Protein AF-A0A7C3SZ25-F1 (afdb_monomer)

Foldseek 3Di:
DDDDDDDQQDQPHWFWKAFPPPRFTFIWGHPPPQWIKTKDTDLPDDDDFFTWMWGCCPPVPDDTDHTFFTFHDWADQDPVRMIITITHGPDDPVDDDDDDDDDDDDPPPDPDPDPDDDDD

Mean predicted aligned error: 8.45 Å

Radius of gyration: 18.3 Å; Cα contacts (8 Å, |Δi|>4): 239; chains: 1; bounding box: 40×52×53 Å

Nearest PDB structures (foldseek):
  6zm0-assembly1_AAA  TM=9.256E-01  e=1.545E-06  Pseudomonas aeruginosa PAO1
  7eft-assembly1_A  TM=8.838E-01  e=2.149E-06  Escherichia coli
  2j5u-assembly1_A  TM=8.904E-01  e=4.193E-05  Listeria monocytogenes
  5lp5-assembly1_C  TM=8.864E-01  e=5.833E-05  Helicobacter pylori 26695
  2qf4-assembly2_B  TM=7.932E-01  e=5.881E-04  Streptococcus pneumoniae R6

Sequence (120 aa):
RSSVVQLITDEKSAVGARLQRNAEMGILRGEGGGRVHLELLNLEADVRTGDVVITSGMGGTCPAGIPIGTVTEIGEKQADLSVGIVIQPRANMTRLD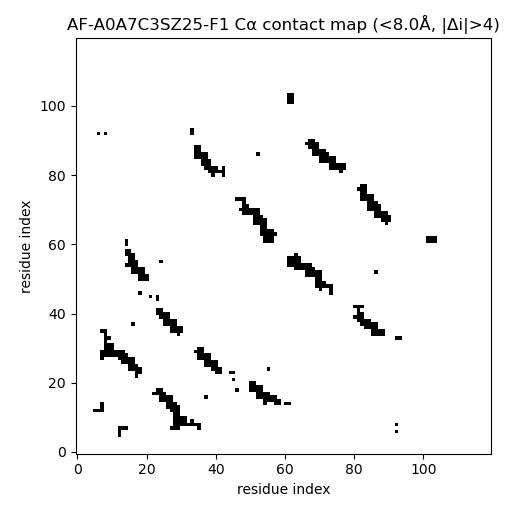KVMVVVSPRPTSAPGMAKGGSGI

pLDDT: mean 84.39, std 15.31, range [41.69, 98.06]

Secondary structure (DSSP, 8-state):
-------TTSTT-EEEEEETTT--EEEEEE-STT-EEEE---TT----TT-EEEE--TTSSS-TT-EEEEEEEEEEE-TTSPEEEEEEESS-TT--S----PPPPP--PPS---------

Structure (mmCIF, N/CA/C/O backbone):
data_AF-A0A7C3SZ25-F1
#
_entry.id   AF-A0A7C3SZ25-F1
#
loop_
_atom_site.group_PDB
_atom_site.id
_atom_site.type_symbol
_atom_site.label_atom_id
_atom_site.label_alt_id
_atom_site.label_comp_id
_atom_site.label_asym_id
_atom_site.label_entity_id
_atom_site.label_seq_id
_atom_site.pdbx_PDB_ins_code
_atom_site.Cartn_x
_atom_site.Cartn_y
_atom_site.Cartn_z
_atom_site.occupancy
_atom_site.B_iso_or_equiv
_atom_site.auth_seq_id
_atom_site.auth_comp_id
_atom_site.auth_asym_id
_atom_site.auth_atom_id
_atom_site.pdbx_PDB_model_num
ATOM 1 N N . ARG A 1 1 ? 21.743 -2.884 -20.135 1.00 83.12 1 ARG A N 1
ATOM 2 C CA . ARG A 1 1 ? 20.663 -1.921 -19.804 1.00 83.12 1 ARG A CA 1
ATOM 3 C C . ARG A 1 1 ? 20.045 -2.377 -18.494 1.00 83.12 1 ARG A C 1
ATOM 5 O O . ARG A 1 1 ? 19.772 -3.563 -18.382 1.00 83.12 1 ARG A O 1
ATOM 12 N N . SER A 1 2 ? 19.878 -1.479 -17.532 1.00 91.94 2 SER A N 1
ATOM 13 C CA . SER A 1 2 ? 19.267 -1.752 -16.228 1.00 91.94 2 SER A CA 1
ATOM 14 C C . SER A 1 2 ? 18.304 -0.620 -15.879 1.00 91.94 2 SER A C 1
ATOM 16 O O . SER A 1 2 ? 18.336 0.447 -16.496 1.00 91.94 2 SER A O 1
ATOM 18 N N . SER A 1 3 ? 17.434 -0.868 -14.910 1.00 92.75 3 SER A N 1
ATOM 19 C CA . SER A 1 3 ? 16.502 0.117 -14.370 1.00 92.75 3 SER A CA 1
ATOM 20 C C . SER A 1 3 ? 16.529 0.031 -12.851 1.00 92.75 3 SER A C 1
ATOM 22 O O . SER A 1 3 ? 16.817 -1.029 -12.298 1.00 92.75 3 SER A O 1
ATOM 24 N N . VAL A 1 4 ? 16.229 1.146 -12.195 1.00 93.44 4 VAL A N 1
ATOM 25 C CA . VAL A 1 4 ? 16.057 1.225 -10.743 1.00 93.44 4 VAL A CA 1
ATOM 26 C C . VAL A 1 4 ? 14.581 1.491 -10.482 1.00 93.44 4 VAL A C 1
ATOM 28 O O . VAL A 1 4 ? 13.982 2.332 -11.151 1.00 93.44 4 VAL A O 1
ATOM 31 N N . VAL A 1 5 ? 13.993 0.751 -9.546 1.00 92.75 5 VAL A N 1
ATOM 32 C CA . VAL A 1 5 ? 12.593 0.899 -9.136 1.00 92.75 5 VAL A CA 1
ATOM 33 C C . VAL A 1 5 ? 12.536 1.178 -7.642 1.00 92.75 5 VAL A C 1
ATOM 35 O O . VAL A 1 5 ? 13.351 0.659 -6.882 1.00 92.75 5 VAL A O 1
ATOM 38 N N . GLN A 1 6 ? 11.575 1.997 -7.230 1.00 93.56 6 GLN A N 1
ATOM 39 C CA . GLN A 1 6 ? 11.325 2.297 -5.827 1.00 93.56 6 GLN A CA 1
ATOM 40 C C . GLN A 1 6 ? 10.231 1.370 -5.295 1.00 93.56 6 GLN A C 1
ATOM 42 O O . GLN A 1 6 ? 9.206 1.171 -5.948 1.00 93.56 6 GLN A O 1
ATOM 47 N N . LEU A 1 7 ? 10.453 0.787 -4.118 1.00 94.19 7 LEU A N 1
ATOM 48 C CA . LEU A 1 7 ? 9.476 -0.094 -3.482 1.00 94.19 7 LEU A CA 1
ATOM 49 C C . LEU A 1 7 ? 8.333 0.717 -2.864 1.00 94.19 7 LEU A C 1
ATOM 51 O O . LEU A 1 7 ? 8.512 1.863 -2.459 1.00 94.19 7 LEU A O 1
ATOM 55 N N . ILE A 1 8 ? 7.156 0.106 -2.731 1.00 93.88 8 ILE A N 1
ATOM 56 C CA . ILE A 1 8 ? 6.019 0.727 -2.027 1.00 93.88 8 ILE A CA 1
ATOM 57 C C . ILE A 1 8 ? 6.267 0.879 -0.520 1.00 93.88 8 ILE A C 1
ATOM 59 O O . ILE A 1 8 ? 5.641 1.712 0.114 1.00 93.88 8 ILE A O 1
ATOM 63 N N . THR A 1 9 ? 7.184 0.088 0.041 1.00 94.56 9 THR A N 1
ATOM 64 C CA . THR A 1 9 ? 7.570 0.109 1.460 1.00 94.56 9 THR A CA 1
ATOM 65 C C . THR A 1 9 ? 8.663 1.134 1.766 1.00 94.56 9 THR A C 1
ATOM 67 O O . THR A 1 9 ? 9.051 1.270 2.920 1.00 94.56 9 THR A O 1
ATOM 70 N N . ASP A 1 10 ? 9.225 1.793 0.749 1.00 94.50 10 ASP A N 1
ATOM 71 C CA . ASP A 1 10 ? 10.228 2.847 0.930 1.00 94.50 10 ASP A CA 1
ATOM 72 C C . ASP A 1 10 ? 9.564 4.111 1.501 1.00 94.50 10 ASP A C 1
ATOM 74 O O . ASP A 1 10 ? 8.488 4.491 1.044 1.00 94.50 10 ASP A O 1
ATOM 78 N N . GLU A 1 11 ? 10.199 4.779 2.465 1.00 94.06 11 GLU A N 1
ATOM 79 C CA . GLU A 1 11 ? 9.670 5.988 3.127 1.00 94.06 11 GLU A CA 1
ATOM 80 C C . GLU A 1 11 ? 9.374 7.142 2.156 1.00 94.06 11 GLU A C 1
ATOM 82 O O . GLU A 1 11 ? 8.533 8.000 2.416 1.00 94.06 11 GLU A O 1
ATOM 87 N N . LYS A 1 12 ? 10.045 7.168 1.000 1.00 93.81 12 LYS A N 1
ATOM 88 C CA . LYS A 1 12 ? 9.823 8.172 -0.050 1.00 93.81 12 LYS A CA 1
ATOM 89 C C . LYS A 1 12 ? 8.699 7.780 -1.005 1.00 93.81 12 LYS A C 1
ATOM 91 O O . LYS A 1 12 ? 8.451 8.491 -1.980 1.00 93.81 12 LYS A O 1
ATOM 96 N N . SER A 1 13 ? 8.077 6.618 -0.810 1.00 94.19 13 SER A N 1
ATOM 97 C CA . SER A 1 13 ? 7.053 6.079 -1.700 1.00 94.19 13 SER A CA 1
ATOM 98 C C . SER A 1 13 ? 5.681 6.625 -1.353 1.00 94.19 13 SER A C 1
ATOM 100 O O . SER A 1 13 ? 5.274 6.628 -0.194 1.00 94.19 13 SER A O 1
ATOM 102 N N . ALA A 1 14 ? 4.964 7.071 -2.381 1.00 94.19 14 ALA A N 1
ATOM 103 C CA . ALA A 1 14 ? 3.577 7.491 -2.290 1.00 94.19 14 ALA A CA 1
ATOM 104 C C . ALA A 1 14 ? 2.834 7.016 -3.542 1.00 94.19 14 ALA A C 1
ATOM 106 O O . ALA A 1 14 ? 3.191 7.383 -4.664 1.00 94.19 14 ALA A O 1
ATOM 107 N N . VAL A 1 15 ? 1.809 6.186 -3.358 1.00 94.94 15 VAL A N 1
ATOM 108 C CA . VAL A 1 15 ? 1.031 5.604 -4.457 1.00 94.94 15 VAL A CA 1
ATOM 109 C C . VAL A 1 15 ? -0.451 5.831 -4.207 1.00 94.94 15 VAL A C 1
ATOM 111 O O . VAL A 1 15 ? -0.967 5.511 -3.140 1.00 94.94 15 VAL A O 1
ATOM 114 N N . GLY A 1 16 ? -1.156 6.351 -5.212 1.00 95.56 16 GLY A N 1
ATOM 115 C CA . GLY A 1 16 ? -2.610 6.437 -5.166 1.00 95.56 16 GLY A CA 1
ATOM 116 C C . GLY A 1 16 ? -3.224 5.047 -5.018 1.00 95.56 16 GLY A C 1
ATOM 117 O O . GLY A 1 16 ? -2.993 4.164 -5.852 1.00 95.56 16 GLY A O 1
ATOM 118 N N . ALA A 1 17 ? -4.032 4.862 -3.980 1.00 96.44 17 ALA A N 1
ATOM 119 C CA . ALA A 1 17 ? -4.629 3.581 -3.639 1.00 96.44 17 ALA A CA 1
ATOM 120 C C . ALA A 1 17 ? -6.117 3.732 -3.317 1.00 96.44 17 ALA A C 1
ATOM 122 O O . ALA A 1 17 ? -6.620 4.836 -3.109 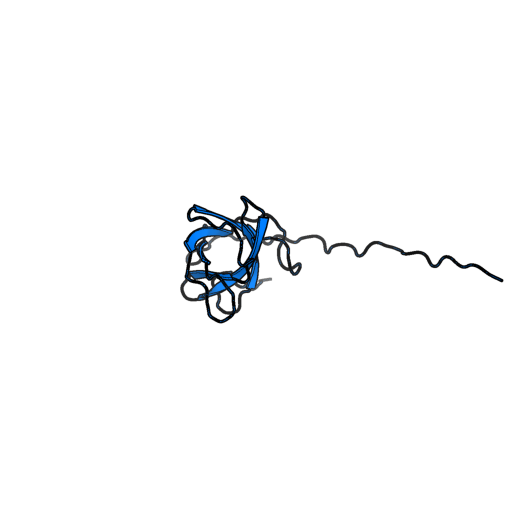1.00 96.44 17 ALA A O 1
ATOM 123 N N . ARG A 1 18 ? -6.835 2.610 -3.351 1.00 96.25 18 ARG A N 1
ATOM 124 C CA . ARG A 1 18 ? -8.242 2.549 -2.969 1.00 96.25 18 ARG A CA 1
ATOM 125 C C . ARG A 1 18 ? -8.620 1.212 -2.363 1.00 96.25 18 ARG A C 1
ATOM 127 O O . ARG A 1 18 ? -8.028 0.183 -2.707 1.00 96.25 18 ARG A O 1
ATOM 134 N N . LEU A 1 19 ? -9.655 1.221 -1.535 1.00 97.00 19 LEU A N 1
ATOM 135 C CA . LEU A 1 19 ? -10.320 0.002 -1.100 1.00 97.00 19 LEU A CA 1
ATOM 136 C C . LEU A 1 19 ? -11.070 -0.617 -2.279 1.00 97.00 19 LEU A C 1
ATOM 138 O O . LEU A 1 19 ? -11.841 0.042 -2.975 1.00 97.00 19 LEU A O 1
ATOM 142 N N . GLN A 1 20 ? -10.872 -1.910 -2.508 1.00 97.88 20 GLN A N 1
ATOM 143 C CA . GLN A 1 20 ? -11.549 -2.620 -3.590 1.00 97.88 20 GLN A CA 1
ATOM 144 C C . GLN A 1 20 ? -13.067 -2.711 -3.360 1.00 97.88 20 GLN A C 1
ATOM 146 O O . GLN A 1 20 ? -13.820 -2.749 -4.329 1.00 97.88 20 GLN A O 1
ATOM 151 N N . ARG A 1 21 ? -13.515 -2.752 -2.097 1.00 97.25 21 ARG A N 1
ATOM 152 C CA . ARG A 1 21 ? -14.917 -2.998 -1.726 1.00 97.25 21 ARG A CA 1
ATOM 153 C C . ARG A 1 21 ? -15.846 -1.826 -2.044 1.00 97.25 21 ARG A C 1
ATOM 155 O O . ARG A 1 21 ? -16.926 -2.041 -2.578 1.00 97.25 21 ARG A O 1
ATOM 162 N N . ASN A 1 22 ? -15.444 -0.614 -1.678 1.00 95.62 22 ASN A N 1
ATOM 163 C CA . ASN A 1 22 ? -16.279 0.592 -1.741 1.00 95.62 22 ASN A CA 1
ATOM 164 C C . ASN A 1 22 ? -15.601 1.764 -2.462 1.00 95.62 22 ASN A C 1
ATOM 166 O O . ASN A 1 22 ? -16.159 2.852 -2.497 1.00 95.62 22 ASN A O 1
ATOM 170 N N . ALA A 1 23 ? -14.429 1.537 -3.063 1.00 94.62 23 ALA A N 1
ATOM 171 C CA . ALA A 1 23 ? -13.676 2.533 -3.819 1.00 94.62 23 ALA A CA 1
ATOM 172 C C . ALA A 1 23 ? -13.229 3.767 -3.016 1.00 94.62 23 ALA A C 1
ATOM 174 O O . ALA A 1 23 ? -12.801 4.740 -3.634 1.00 94.62 23 ALA A O 1
ATOM 175 N N . GLU A 1 24 ? -13.247 3.711 -1.679 1.00 93.38 24 GLU A N 1
ATOM 176 C CA . GLU A 1 24 ? -12.653 4.751 -0.834 1.00 93.38 24 GLU A CA 1
ATOM 177 C C . GLU A 1 24 ? -11.183 4.944 -1.200 1.00 93.38 24 GLU A C 1
ATOM 179 O O . GLU A 1 24 ? -10.426 3.976 -1.312 1.00 93.38 24 GLU A O 1
ATOM 184 N N . MET A 1 25 ? -10.799 6.195 -1.435 1.00 92.62 25 MET A N 1
ATOM 185 C CA . MET A 1 25 ? -9.498 6.566 -1.985 1.00 92.62 25 MET A CA 1
ATOM 186 C C . MET A 1 25 ? -8.577 7.068 -0.877 1.00 92.62 25 MET A C 1
ATOM 188 O O . MET A 1 25 ? -9.022 7.716 0.064 1.00 92.62 25 MET A O 1
ATOM 192 N N . GLY A 1 26 ? -7.282 6.825 -1.040 1.00 92.69 26 GLY A N 1
ATOM 193 C CA . GLY A 1 26 ? -6.250 7.367 -0.168 1.00 92.69 26 GLY A CA 1
ATOM 194 C C . GLY A 1 26 ? -4.880 7.347 -0.834 1.00 92.69 26 GLY A C 1
ATOM 195 O O . GLY A 1 26 ? -4.731 6.999 -2.015 1.00 92.69 26 GLY A O 1
ATOM 196 N N . ILE A 1 27 ? -3.863 7.703 -0.058 1.00 94.12 27 ILE A N 1
ATOM 197 C CA . ILE A 1 27 ? -2.461 7.606 -0.459 1.00 94.12 27 ILE A CA 1
ATOM 198 C C . ILE A 1 27 ? -1.804 6.513 0.371 1.00 94.12 27 ILE A C 1
ATOM 200 O O . ILE A 1 27 ? -1.817 6.565 1.596 1.00 94.12 27 ILE A O 1
ATOM 204 N N . LEU A 1 28 ? -1.244 5.510 -0.304 1.00 94.88 28 LEU A N 1
ATOM 205 C CA . LEU A 1 28 ? -0.394 4.516 0.334 1.00 94.88 28 LEU A CA 1
ATOM 206 C C . LEU A 1 28 ? 1.006 5.108 0.490 1.00 94.88 28 LEU A C 1
ATOM 208 O O . LEU A 1 28 ? 1.608 5.492 -0.518 1.00 94.88 28 LEU A O 1
ATOM 212 N N . ARG A 1 29 ? 1.532 5.133 1.711 1.00 94.94 29 ARG A N 1
ATOM 213 C CA . ARG A 1 29 ? 2.916 5.502 2.007 1.00 94.94 29 ARG A CA 1
ATOM 214 C C . ARG A 1 29 ? 3.706 4.316 2.534 1.00 94.94 29 ARG A C 1
ATOM 216 O O . ARG A 1 29 ? 3.161 3.442 3.204 1.00 94.94 29 ARG A O 1
ATOM 223 N N . GLY A 1 30 ? 4.995 4.301 2.221 1.00 93.81 30 GLY A N 1
ATOM 224 C CA . GLY A 1 30 ? 5.939 3.411 2.884 1.00 93.81 30 GLY A CA 1
ATOM 225 C C . GLY A 1 30 ? 6.435 4.010 4.194 1.00 93.81 30 GLY A C 1
ATOM 226 O O . GLY A 1 30 ? 6.575 5.223 4.313 1.00 93.81 30 GLY A O 1
ATOM 227 N N . GLU A 1 31 ? 6.733 3.146 5.161 1.00 89.38 31 GLU A N 1
ATOM 228 C CA . GLU A 1 31 ? 7.307 3.533 6.461 1.00 89.38 31 GLU A CA 1
ATOM 229 C C . GLU A 1 31 ? 8.729 2.985 6.664 1.00 89.38 31 GLU A C 1
ATOM 231 O O . GLU A 1 31 ? 9.273 3.029 7.767 1.00 89.38 31 GLU A O 1
ATOM 236 N N . GLY A 1 32 ? 9.315 2.370 5.633 1.00 83.75 32 GLY A N 1
ATOM 237 C CA . GLY A 1 32 ? 10.519 1.566 5.797 1.00 83.75 32 GLY A CA 1
ATOM 238 C C . GLY A 1 32 ? 10.234 0.236 6.507 1.00 83.75 32 GLY A C 1
ATOM 239 O O . GLY A 1 32 ? 9.115 -0.081 6.921 1.00 83.75 32 GLY A O 1
ATOM 240 N N . GLY A 1 33 ? 11.251 -0.627 6.584 1.00 81.44 33 GLY A N 1
ATOM 241 C CA . GLY A 1 33 ? 11.149 -1.911 7.296 1.00 81.44 33 GLY A CA 1
ATOM 242 C C . GLY A 1 33 ? 10.090 -2.889 6.756 1.00 81.44 33 GLY A C 1
ATOM 243 O O . GLY A 1 33 ? 9.717 -3.824 7.456 1.00 81.44 33 GLY A O 1
ATOM 244 N N . GLY A 1 34 ? 9.594 -2.686 5.530 1.00 82.75 34 GLY A N 1
ATOM 245 C CA . GLY A 1 34 ? 8.583 -3.546 4.903 1.00 82.75 34 GLY A CA 1
ATOM 246 C C . GLY A 1 34 ? 7.128 -3.187 5.226 1.00 82.75 34 GLY A C 1
ATOM 247 O O . GLY A 1 34 ? 6.230 -3.917 4.807 1.00 82.75 34 GLY A O 1
ATOM 248 N N . ARG A 1 35 ? 6.886 -2.080 5.937 1.00 85.88 35 ARG A N 1
ATOM 249 C CA . ARG A 1 35 ? 5.545 -1.618 6.322 1.00 85.88 35 ARG A CA 1
ATOM 250 C C . ARG A 1 35 ? 5.022 -0.543 5.376 1.00 85.88 35 ARG A C 1
ATOM 252 O O . ARG A 1 35 ? 5.796 0.188 4.752 1.00 85.88 35 ARG A O 1
ATOM 259 N N . VAL A 1 36 ? 3.699 -0.485 5.271 1.00 93.94 36 VAL A N 1
ATOM 260 C CA . VAL A 1 36 ? 2.964 0.536 4.525 1.00 93.94 36 VAL A CA 1
ATOM 261 C C . VAL A 1 36 ? 1.696 0.911 5.282 1.00 93.94 36 VAL A C 1
ATOM 263 O O . VAL A 1 36 ? 1.056 0.055 5.903 1.00 93.94 36 VAL A O 1
ATOM 266 N N . HIS A 1 37 ? 1.297 2.169 5.156 1.00 93.62 37 HIS A N 1
ATOM 267 C CA . HIS A 1 37 ? 0.031 2.672 5.670 1.00 93.62 37 HIS A CA 1
ATOM 268 C C . HIS A 1 37 ? -0.743 3.406 4.581 1.00 93.62 37 HIS A C 1
ATOM 270 O O . HIS A 1 37 ? -0.172 3.927 3.623 1.00 93.62 37 HIS A O 1
ATOM 276 N N . LEU A 1 38 ? -2.064 3.418 4.707 1.00 93.75 38 LEU A N 1
ATOM 277 C CA . LEU A 1 38 ? -2.957 4.213 3.877 1.00 93.75 38 LEU A CA 1
ATOM 278 C C . LEU A 1 38 ? -3.475 5.385 4.705 1.00 93.75 38 LEU A C 1
ATOM 280 O O . LEU A 1 38 ? -3.953 5.197 5.820 1.00 93.75 38 LEU A O 1
ATOM 284 N N . GLU A 1 39 ? -3.362 6.579 4.140 1.00 90.50 39 GLU A N 1
ATOM 285 C CA . GLU A 1 39 ? -3.762 7.846 4.752 1.00 90.50 39 GLU A CA 1
ATOM 286 C C . GLU A 1 39 ? -4.641 8.666 3.798 1.00 90.50 39 GLU A C 1
ATOM 288 O O . GLU A 1 39 ? -4.818 8.317 2.624 1.00 90.50 39 GLU A O 1
ATOM 293 N N . LEU A 1 40 ? -5.165 9.786 4.307 1.00 86.50 40 LEU A N 1
ATOM 294 C CA . LEU A 1 40 ? -6.003 10.739 3.569 1.00 86.50 40 LEU A CA 1
ATOM 295 C C . LEU A 1 40 ? -7.312 10.140 3.030 1.00 86.50 40 LEU A C 1
ATOM 297 O O . LEU A 1 40 ? -7.805 10.558 1.982 1.00 86.50 40 LEU A O 1
ATOM 301 N N . LEU A 1 41 ? -7.878 9.165 3.745 1.00 85.12 41 LEU A N 1
ATOM 302 C CA . LEU A 1 41 ? -9.237 8.701 3.479 1.00 85.12 41 LEU A CA 1
ATOM 303 C C . LEU A 1 41 ? -10.255 9.713 3.996 1.00 85.12 41 LEU A C 1
ATOM 305 O O . LEU A 1 41 ? -9.973 10.506 4.897 1.00 85.12 41 LEU A O 1
ATOM 309 N N . ASN A 1 42 ? -11.467 9.632 3.453 1.00 82.88 42 ASN A N 1
ATOM 310 C CA . ASN A 1 42 ? -12.595 10.365 3.996 1.00 82.88 42 ASN A CA 1
ATOM 311 C C . ASN A 1 42 ? -12.820 9.984 5.472 1.00 82.88 42 ASN A C 1
ATOM 313 O O . ASN A 1 42 ? -12.688 8.827 5.864 1.00 82.88 42 ASN A O 1
ATOM 317 N N . LEU A 1 43 ? -13.193 10.962 6.294 1.00 80.12 43 LEU A N 1
ATOM 318 C CA . LEU A 1 43 ? -13.467 10.792 7.724 1.00 80.12 43 LEU A CA 1
ATOM 319 C C . LEU A 1 43 ? -14.612 9.805 7.989 1.00 80.12 43 LEU A C 1
ATOM 321 O O . LEU A 1 43 ? -14.673 9.210 9.062 1.00 80.12 43 LEU A O 1
ATOM 325 N N . GLU A 1 44 ? -15.514 9.673 7.020 1.00 84.25 44 GLU A N 1
ATOM 326 C CA . GLU A 1 44 ? -16.677 8.782 7.041 1.00 84.25 44 GLU A CA 1
ATOM 327 C C . GLU A 1 44 ? -16.429 7.473 6.272 1.00 84.25 44 GLU A C 1
ATOM 329 O O . GLU A 1 44 ? -17.355 6.684 6.087 1.00 84.25 44 GLU A O 1
ATOM 334 N N . ALA A 1 45 ? -15.196 7.234 5.806 1.00 87.12 45 ALA A N 1
ATOM 335 C CA . ALA A 1 45 ? -14.862 6.047 5.034 1.00 87.12 45 ALA A CA 1
ATOM 336 C C . ALA A 1 45 ? -15.131 4.769 5.845 1.00 87.12 45 ALA A C 1
ATOM 338 O O . ALA A 1 45 ? -14.573 4.557 6.923 1.00 87.12 45 ALA A O 1
ATOM 339 N N . ASP A 1 46 ? -15.953 3.876 5.292 1.00 91.38 46 ASP A N 1
ATOM 340 C CA . ASP A 1 46 ? -16.180 2.541 5.852 1.00 91.38 46 ASP A CA 1
ATOM 341 C C . ASP A 1 46 ? -14.982 1.638 5.524 1.00 91.38 46 ASP A C 1
ATOM 343 O O . ASP A 1 46 ? -14.915 1.027 4.456 1.00 91.38 46 ASP A O 1
ATOM 347 N N . VAL A 1 47 ? -14.026 1.561 6.446 1.00 92.88 47 VAL A N 1
ATOM 348 C CA . VAL A 1 47 ? -12.830 0.710 6.357 1.00 92.88 47 VAL A CA 1
ATOM 349 C C . VAL A 1 47 ? -13.005 -0.485 7.286 1.00 92.88 47 VAL A C 1
ATOM 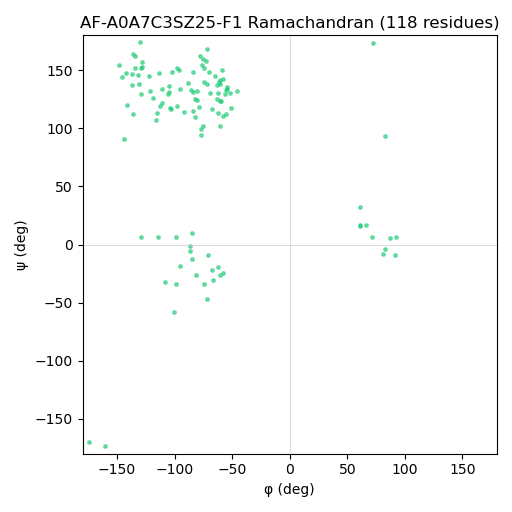351 O O . VAL A 1 47 ? -13.435 -0.328 8.427 1.00 92.88 47 VAL A O 1
ATOM 354 N N . ARG A 1 48 ? -12.647 -1.692 6.834 1.00 95.06 48 ARG A N 1
ATOM 355 C CA . ARG A 1 48 ? -12.665 -2.897 7.677 1.00 95.06 48 ARG A CA 1
ATOM 356 C C . ARG A 1 48 ? -11.368 -3.684 7.551 1.00 95.06 48 ARG A C 1
ATOM 358 O O . ARG A 1 48 ? -10.791 -3.793 6.469 1.00 95.06 48 ARG A O 1
ATOM 365 N N . THR A 1 49 ? -10.942 -4.304 8.648 1.00 96.50 49 THR A N 1
ATOM 366 C CA . THR A 1 49 ? -9.887 -5.322 8.610 1.00 96.50 49 THR A CA 1
ATOM 367 C C . THR A 1 49 ? -10.264 -6.415 7.613 1.00 96.50 49 THR A C 1
ATOM 369 O O . THR A 1 49 ? -11.410 -6.863 7.568 1.00 96.50 49 THR A O 1
ATOM 372 N N . GLY A 1 50 ? -9.303 -6.831 6.790 1.00 97.31 50 GLY A N 1
ATOM 373 C CA . GLY A 1 50 ? -9.534 -7.768 5.692 1.00 97.31 50 GLY A CA 1
ATOM 374 C C . GLY A 1 50 ? -9.868 -7.109 4.351 1.00 97.31 50 GLY A C 1
ATOM 375 O O . GLY A 1 50 ? -9.860 -7.804 3.333 1.00 97.31 50 GLY A O 1
ATOM 376 N N . ASP A 1 51 ? -10.099 -5.792 4.299 1.00 97.75 51 ASP A N 1
ATOM 377 C CA . ASP A 1 51 ? -10.309 -5.110 3.024 1.00 97.75 51 ASP A CA 1
ATOM 378 C C . ASP A 1 51 ? -9.073 -5.181 2.129 1.00 97.75 51 ASP A C 1
ATOM 380 O O . ASP A 1 51 ? -7.932 -5.008 2.564 1.00 97.75 51 ASP A O 1
ATOM 384 N N . VAL A 1 52 ? -9.310 -5.434 0.842 1.00 98.06 52 VAL A N 1
ATOM 385 C CA . VAL A 1 52 ? -8.256 -5.466 -0.171 1.00 98.06 52 VAL A CA 1
ATOM 386 C C . VAL A 1 52 ? -7.984 -4.055 -0.660 1.00 98.06 52 VAL A C 1
ATOM 388 O O . VAL A 1 52 ? -8.902 -3.340 -1.062 1.00 98.06 52 VAL A O 1
ATOM 391 N N . VAL A 1 53 ? -6.706 -3.692 -0.684 1.00 97.75 53 VAL A N 1
ATOM 392 C CA . VAL A 1 53 ? -6.237 -2.404 -1.192 1.00 97.75 53 VAL A CA 1
ATOM 393 C C . VAL A 1 53 ? -5.596 -2.608 -2.559 1.00 97.75 53 VAL A C 1
ATOM 395 O O . VAL A 1 53 ? -4.774 -3.511 -2.746 1.00 97.75 53 VAL A O 1
ATOM 398 N N . ILE A 1 54 ? -5.987 -1.775 -3.521 1.00 97.62 54 ILE A N 1
ATOM 399 C CA . ILE A 1 54 ? -5.519 -1.812 -4.912 1.00 97.62 54 ILE A CA 1
ATOM 400 C C . ILE A 1 54 ? -5.028 -0.430 -5.351 1.00 97.62 54 ILE A C 1
ATOM 402 O O . ILE A 1 54 ? -5.446 0.586 -4.795 1.00 97.62 54 ILE A O 1
ATOM 406 N N . THR A 1 55 ? -4.166 -0.365 -6.365 1.00 96.38 55 THR A N 1
ATOM 407 C CA . THR A 1 55 ? -3.771 0.916 -6.970 1.00 96.38 55 THR A CA 1
ATOM 408 C C . THR A 1 55 ? -4.991 1.622 -7.557 1.00 96.38 55 THR A C 1
ATOM 410 O O . THR A 1 55 ? -5.860 1.002 -8.179 1.00 96.38 55 THR A O 1
ATOM 413 N N . SER A 1 56 ? -5.070 2.937 -7.385 1.00 95.38 56 SER A N 1
ATOM 414 C CA . SER A 1 56 ? -6.212 3.719 -7.862 1.00 95.38 56 SER A CA 1
ATOM 415 C C . SER A 1 56 ? -5.997 4.353 -9.234 1.00 95.38 56 SER A C 1
ATOM 417 O O . SER A 1 56 ? -6.965 4.733 -9.886 1.00 95.38 56 SER A O 1
ATOM 419 N N . GLY A 1 57 ? -4.743 4.468 -9.678 1.00 90.56 57 GLY A N 1
ATOM 420 C CA . GLY A 1 57 ? -4.368 5.219 -10.877 1.00 90.56 57 GLY A CA 1
ATOM 421 C C . GLY A 1 57 ? -4.214 6.727 -10.654 1.00 90.56 57 GLY A C 1
ATOM 422 O O . GLY A 1 57 ? -3.805 7.443 -11.571 1.00 90.56 57 GLY A O 1
ATOM 423 N N . MET A 1 58 ? -4.503 7.222 -9.445 1.00 88.12 58 MET A N 1
ATOM 424 C CA . MET A 1 58 ? -4.314 8.629 -9.097 1.00 88.12 58 MET A CA 1
ATOM 425 C C . MET A 1 58 ? -2.834 9.025 -9.230 1.00 88.12 58 MET A C 1
ATOM 427 O O . MET A 1 58 ? -1.941 8.270 -8.853 1.00 88.12 58 MET A O 1
ATOM 431 N N . GLY A 1 59 ? -2.575 10.208 -9.792 1.00 81.44 59 GLY A N 1
ATOM 432 C CA . GLY A 1 59 ? -1.220 10.718 -10.038 1.00 81.44 59 GLY A CA 1
ATOM 433 C C . GLY A 1 59 ? -0.551 10.171 -11.305 1.00 81.44 59 GLY A C 1
ATOM 434 O O . GLY A 1 59 ? 0.497 10.673 -11.698 1.00 81.44 59 GLY A O 1
ATOM 435 N N . GLY A 1 60 ? -1.151 9.179 -11.978 1.00 82.25 60 GLY A N 1
ATOM 436 C CA . GLY A 1 60 ? -0.685 8.669 -13.273 1.00 82.25 60 GLY A CA 1
ATOM 437 C C . GLY A 1 60 ? 0.619 7.861 -13.233 1.00 82.25 60 GLY A C 1
ATOM 438 O O . GLY A 1 60 ? 1.135 7.499 -14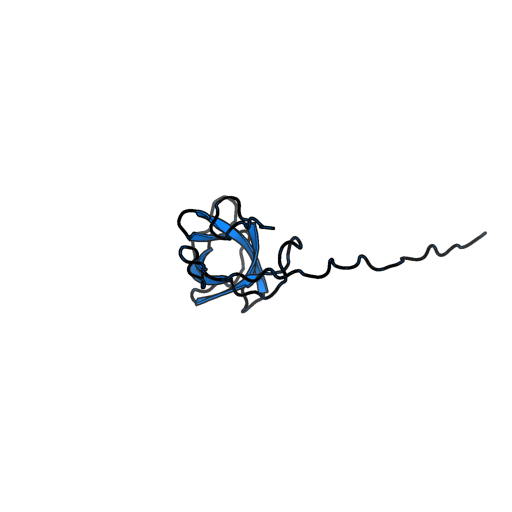.287 1.00 82.25 60 GLY A O 1
ATOM 439 N N . THR A 1 61 ? 1.151 7.563 -12.045 1.00 80.44 61 THR A N 1
ATOM 440 C CA . THR A 1 61 ? 2.409 6.820 -11.853 1.00 80.44 61 THR A CA 1
ATOM 441 C C . THR A 1 61 ? 2.242 5.306 -11.969 1.00 80.44 61 THR A C 1
ATOM 443 O O . THR A 1 61 ? 3.191 4.609 -12.322 1.00 80.44 61 THR A O 1
ATOM 446 N N . CYS A 1 62 ? 1.048 4.780 -11.694 1.00 87.38 62 CYS A N 1
ATOM 447 C CA . CYS A 1 62 ? 0.727 3.358 -11.800 1.00 87.38 62 CYS A CA 1
ATOM 448 C C . CYS A 1 62 ? -0.646 3.167 -12.460 1.00 87.38 62 CYS A C 1
ATOM 450 O O . CYS A 1 62 ? -1.540 3.980 -12.228 1.00 87.38 62 CYS A O 1
ATOM 452 N N . PRO A 1 63 ? -0.861 2.098 -13.249 1.00 92.38 63 PRO A N 1
ATOM 453 C CA . PRO A 1 63 ? -2.205 1.706 -13.663 1.00 92.38 63 PRO A CA 1
ATOM 454 C C . PRO A 1 63 ? -3.095 1.424 -12.446 1.00 92.38 63 PRO A C 1
ATOM 456 O O . PRO A 1 63 ? -2.611 0.977 -11.405 1.00 92.38 63 PRO A O 1
ATOM 459 N N . ALA A 1 64 ? -4.401 1.651 -12.581 1.00 93.69 64 ALA A N 1
ATOM 460 C CA . ALA A 1 64 ? -5.378 1.286 -11.559 1.00 93.69 64 ALA A CA 1
ATOM 461 C C . ALA A 1 64 ? -5.633 -0.233 -11.534 1.00 93.69 64 ALA A C 1
ATOM 463 O O . ALA A 1 64 ? -5.556 -0.897 -12.566 1.00 93.69 64 ALA A O 1
ATOM 464 N N . GLY A 1 65 ? -6.013 -0.768 -10.372 1.00 94.50 65 GLY A N 1
ATOM 465 C CA . GLY A 1 65 ? -6.480 -2.149 -10.221 1.00 94.50 65 GLY A CA 1
ATOM 466 C C . GLY A 1 65 ? -5.414 -3.185 -9.862 1.00 94.50 65 GLY A C 1
ATOM 467 O O . GLY A 1 65 ? -5.731 -4.370 -9.817 1.00 94.50 65 GLY A O 1
ATOM 468 N N . ILE A 1 66 ? -4.175 -2.778 -9.581 1.00 95.19 66 ILE A N 1
ATOM 469 C CA . ILE A 1 66 ? -3.106 -3.697 -9.173 1.00 95.19 66 ILE A CA 1
ATOM 470 C C . ILE A 1 66 ? -3.234 -3.975 -7.665 1.00 95.19 66 ILE A C 1
ATOM 472 O O . ILE A 1 66 ? -3.230 -3.020 -6.885 1.00 95.19 66 ILE A O 1
ATOM 476 N N . PRO A 1 67 ? -3.329 -5.245 -7.223 1.00 96.06 67 PRO A N 1
ATOM 477 C CA . PRO A 1 67 ? -3.389 -5.582 -5.803 1.00 96.06 67 PRO A CA 1
ATOM 478 C C . PRO A 1 67 ? -2.133 -5.169 -5.037 1.00 96.06 67 PRO A C 1
ATOM 480 O O . PRO A 1 67 ? -1.021 -5.517 -5.428 1.00 96.06 67 PRO A O 1
ATOM 483 N N . ILE A 1 68 ? -2.328 -4.480 -3.913 1.00 96.31 68 ILE A N 1
ATOM 484 C CA . ILE A 1 68 ? -1.257 -4.048 -3.008 1.00 96.31 68 ILE A CA 1
ATOM 485 C C . ILE A 1 68 ? -1.188 -4.992 -1.806 1.00 96.31 68 ILE A C 1
ATOM 487 O O . ILE A 1 68 ? -0.159 -5.616 -1.538 1.00 96.31 68 ILE A O 1
ATOM 491 N N . GLY A 1 69 ? -2.296 -5.108 -1.076 1.00 96.69 69 GLY A N 1
ATOM 492 C CA . GLY A 1 69 ? -2.284 -5.650 0.276 1.00 96.69 69 GLY A CA 1
ATOM 493 C C . GLY A 1 69 ? -3.671 -5.816 0.873 1.00 96.69 69 GLY A C 1
ATOM 494 O O . GLY A 1 69 ? -4.690 -5.684 0.186 1.00 96.69 69 GLY A O 1
ATOM 495 N N . THR A 1 70 ? -3.690 -6.110 2.165 1.00 97.62 70 THR A N 1
ATOM 496 C CA . THR A 1 70 ? -4.914 -6.256 2.949 1.00 97.62 70 THR A CA 1
ATOM 497 C C . THR A 1 70 ? -4.811 -5.451 4.236 1.00 97.62 70 THR A C 1
ATOM 499 O O . THR A 1 70 ? -3.752 -5.435 4.860 1.00 97.62 70 THR A O 1
ATOM 502 N N . VAL A 1 71 ? -5.897 -4.775 4.612 1.00 96.81 71 VAL A N 1
ATOM 503 C CA . VAL A 1 71 ? -5.981 -4.006 5.859 1.00 96.81 71 VAL A CA 1
ATOM 504 C C . VAL A 1 71 ? -5.847 -4.947 7.051 1.00 96.81 71 VAL A C 1
ATOM 506 O O . VAL A 1 71 ? -6.611 -5.908 7.167 1.00 96.81 71 VAL A O 1
ATOM 509 N N . THR A 1 72 ? -4.898 -4.661 7.938 1.00 95.69 72 THR A N 1
ATOM 510 C CA . THR A 1 72 ? -4.670 -5.423 9.175 1.00 95.69 72 THR A CA 1
ATOM 511 C C . THR A 1 72 ? -5.088 -4.658 10.419 1.00 95.69 72 THR A C 1
ATOM 513 O O . THR A 1 72 ? -5.561 -5.273 11.370 1.00 95.69 72 THR A O 1
ATOM 516 N N . GLU A 1 73 ? -4.964 -3.333 10.402 1.00 93.06 73 GLU A N 1
ATOM 517 C CA . GLU A 1 73 ? -5.280 -2.475 11.541 1.00 93.06 73 GLU A CA 1
ATOM 518 C C . GLU A 1 73 ? -5.843 -1.141 11.055 1.00 93.06 73 GLU A C 1
ATOM 520 O O . GLU A 1 73 ? -5.433 -0.621 10.015 1.00 93.06 73 GLU A O 1
ATOM 525 N N . ILE A 1 74 ? -6.792 -0.602 11.814 1.00 90.75 74 ILE A N 1
ATOM 526 C CA . ILE A 1 74 ? -7.391 0.709 11.582 1.00 90.75 74 ILE A CA 1
ATOM 527 C C . ILE A 1 74 ? -7.015 1.548 12.796 1.00 90.75 74 ILE A C 1
ATOM 529 O O . ILE A 1 74 ? -7.500 1.289 13.896 1.00 90.75 74 ILE A O 1
ATOM 533 N N . GLY A 1 75 ? -6.098 2.490 12.598 1.00 79.38 75 GLY A N 1
ATOM 534 C CA . GLY A 1 75 ? -5.618 3.371 13.649 1.00 79.38 75 GLY A CA 1
ATOM 535 C C . GLY A 1 75 ? -6.658 4.407 14.062 1.00 79.38 75 GLY A C 1
ATOM 536 O O . GLY A 1 75 ? -7.680 4.614 13.404 1.00 79.38 75 GLY A O 1
ATOM 537 N N . GLU A 1 76 ? -6.376 5.084 15.169 1.00 68.94 76 GLU A N 1
ATOM 538 C CA . GLU A 1 76 ? -7.210 6.181 15.642 1.00 68.94 76 GLU A CA 1
ATOM 539 C C . GLU A 1 76 ? -7.054 7.430 14.766 1.00 68.94 76 GLU A C 1
ATOM 541 O O . GLU A 1 76 ? -6.065 7.629 14.055 1.00 68.94 76 GLU A O 1
ATOM 546 N N . LYS A 1 77 ? -8.073 8.285 14.827 1.00 65.19 77 LYS A N 1
ATOM 547 C CA . LYS A 1 77 ? -8.147 9.553 14.105 1.00 65.19 77 LYS A CA 1
ATOM 548 C C . LYS A 1 77 ? -7.012 10.469 14.574 1.00 65.19 77 LYS A C 1
ATOM 550 O O . LYS A 1 77 ? -7.001 10.889 15.730 1.00 65.19 77 LYS A O 1
ATOM 555 N N . GLN A 1 78 ? -6.062 10.769 13.696 1.00 63.25 78 GLN A N 1
ATOM 556 C CA . GLN A 1 78 ? -4.938 11.639 14.028 1.00 63.25 78 GLN A CA 1
ATOM 557 C C . GLN A 1 78 ? -5.356 13.117 14.008 1.00 63.25 78 GLN A C 1
ATOM 559 O O . GLN A 1 78 ? -6.388 13.499 13.449 1.00 63.25 78 GLN A O 1
ATOM 564 N N . ALA A 1 79 ? -4.547 13.969 14.646 1.00 57.41 79 ALA A N 1
ATOM 565 C CA . ALA A 1 79 ? -4.808 15.407 14.771 1.00 57.41 79 ALA A CA 1
ATOM 566 C C . ALA A 1 79 ? -4.842 16.147 13.417 1.00 57.41 79 ALA A C 1
ATOM 568 O O . ALA A 1 79 ? -5.406 17.235 13.327 1.00 57.41 79 ALA A O 1
ATOM 569 N N . ASP A 1 80 ? -4.273 15.551 12.368 1.00 62.66 80 ASP A N 1
ATOM 570 C CA . ASP A 1 80 ? -4.296 16.046 10.989 1.00 62.66 80 ASP A CA 1
ATOM 571 C C . ASP A 1 80 ? -5.558 15.632 10.204 1.00 62.66 80 ASP A C 1
ATOM 573 O O . ASP A 1 80 ? -5.631 15.852 8.997 1.00 62.66 80 ASP A O 1
ATOM 577 N N . LEU A 1 81 ? -6.558 15.062 10.890 1.00 58.66 81 LEU A N 1
ATOM 578 C CA . LEU A 1 81 ? -7.811 14.551 10.324 1.00 58.66 81 LEU A CA 1
ATOM 579 C C . LEU A 1 81 ? -7.638 13.335 9.400 1.00 58.66 81 LEU A C 1
ATOM 581 O O . LEU A 1 81 ? -8.572 12.992 8.675 1.00 58.66 81 LEU A O 1
ATOM 585 N N . SER A 1 82 ? -6.496 12.646 9.451 1.00 59.22 82 SER A N 1
ATOM 586 C CA . SER A 1 82 ? -6.299 11.379 8.750 1.00 59.22 82 SER A CA 1
ATOM 587 C C . SER A 1 82 ? -6.556 10.172 9.663 1.00 59.22 82 SER A C 1
ATOM 589 O O . SER A 1 82 ? -6.382 10.219 10.883 1.00 59.22 82 SER A O 1
ATOM 591 N N . VAL A 1 83 ? -7.013 9.069 9.068 1.00 67.50 83 VAL A N 1
ATOM 592 C CA . VAL A 1 83 ? -7.042 7.748 9.710 1.00 67.50 83 VAL A CA 1
ATOM 593 C C . VAL A 1 83 ? -5.885 6.956 9.121 1.00 67.50 83 VAL A C 1
ATOM 595 O O . VAL A 1 83 ? -5.859 6.721 7.913 1.00 67.50 83 VAL A O 1
ATOM 598 N N . GLY A 1 84 ? -4.918 6.577 9.957 1.00 78.19 84 GLY A N 1
ATOM 599 C CA . GLY A 1 84 ? -3.812 5.721 9.536 1.00 78.19 84 GLY A CA 1
ATOM 600 C C . GLY A 1 84 ? -4.265 4.265 9.487 1.00 78.19 84 GLY A C 1
ATOM 601 O O . GLY A 1 84 ? -4.658 3.710 10.508 1.00 78.19 84 GLY A O 1
ATOM 602 N N . ILE A 1 85 ? -4.229 3.637 8.314 1.00 91.50 85 ILE A N 1
ATOM 603 C CA . ILE A 1 85 ? -4.641 2.237 8.135 1.00 91.50 85 ILE A CA 1
ATOM 604 C C . ILE A 1 85 ? -3.418 1.404 7.792 1.00 91.50 85 ILE A C 1
ATOM 606 O O . ILE A 1 85 ? -2.788 1.624 6.758 1.00 91.50 85 ILE A O 1
ATOM 610 N N . VAL A 1 86 ? -3.102 0.417 8.625 1.00 93.44 86 VAL A N 1
ATOM 611 C CA . VAL A 1 86 ? -1.963 -0.474 8.391 1.00 93.44 86 VAL A CA 1
ATOM 612 C C . VAL A 1 86 ? -2.362 -1.539 7.381 1.00 93.44 86 VAL A C 1
ATOM 614 O O . VAL A 1 86 ? -3.416 -2.175 7.493 1.00 93.44 86 VAL A O 1
ATOM 617 N N . ILE A 1 87 ? -1.504 -1.744 6.384 1.00 95.56 87 ILE A N 1
ATOM 618 C CA . ILE A 1 87 ? -1.725 -2.720 5.323 1.00 95.56 87 ILE A CA 1
ATOM 619 C C . ILE A 1 87 ? -0.575 -3.714 5.314 1.00 95.56 87 ILE A C 1
ATOM 621 O O . ILE A 1 87 ? 0.591 -3.335 5.260 1.00 95.56 87 ILE A O 1
ATOM 625 N N . GLN A 1 88 ? -0.912 -4.999 5.267 1.00 95.19 88 GLN A N 1
ATOM 626 C CA . GLN A 1 88 ? 0.044 -6.056 4.972 1.00 95.19 88 GLN A CA 1
ATOM 627 C C . GLN A 1 88 ? 0.199 -6.188 3.449 1.00 95.19 88 GLN A C 1
ATOM 629 O O . GLN A 1 88 ? -0.768 -6.578 2.777 1.00 95.19 88 GLN A O 1
ATOM 634 N N . PRO A 1 89 ? 1.382 -5.904 2.865 1.00 94.88 89 PRO A N 1
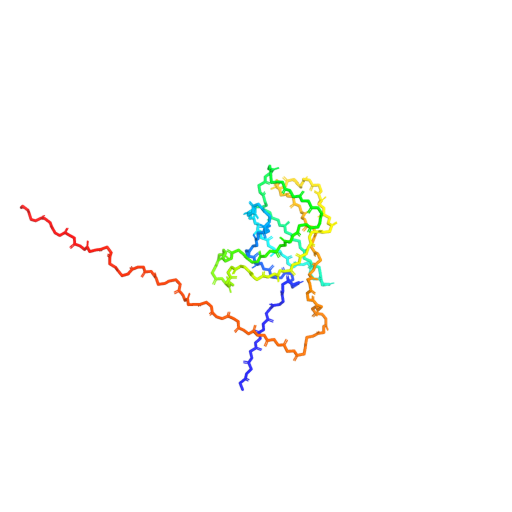ATOM 635 C CA . PRO A 1 89 ? 1.626 -6.153 1.449 1.00 94.88 89 PRO A CA 1
ATOM 636 C C . PRO A 1 89 ? 1.482 -7.638 1.113 1.00 94.88 89 PRO A C 1
ATOM 638 O O . PRO A 1 89 ? 1.919 -8.499 1.881 1.00 94.88 89 PRO A O 1
ATOM 641 N N . ARG A 1 90 ? 0.912 -7.946 -0.060 1.00 91.56 90 ARG A N 1
ATOM 642 C CA . ARG A 1 90 ? 0.794 -9.336 -0.539 1.00 91.56 90 ARG A CA 1
ATOM 643 C C . ARG A 1 90 ? 2.117 -9.917 -1.026 1.00 91.56 90 ARG A C 1
ATOM 645 O O . ARG A 1 90 ? 2.338 -11.117 -0.908 1.00 91.56 90 ARG A O 1
ATOM 652 N N . ALA A 1 91 ? 2.968 -9.084 -1.617 1.00 88.75 91 ALA A N 1
ATOM 653 C CA . ALA A 1 91 ? 4.281 -9.508 -2.081 1.00 88.75 91 ALA A CA 1
ATOM 654 C C . ALA A 1 91 ? 5.313 -9.373 -0.955 1.00 88.75 91 ALA A C 1
ATOM 656 O O . ALA A 1 91 ? 5.337 -8.374 -0.236 1.00 88.75 91 ALA A O 1
ATOM 657 N N . ASN A 1 92 ? 6.197 -10.364 -0.835 1.00 88.56 92 ASN A N 1
ATOM 658 C CA . ASN A 1 92 ? 7.339 -10.277 0.065 1.00 88.56 92 ASN A CA 1
ATOM 659 C C . ASN A 1 92 ? 8.421 -9.382 -0.560 1.00 88.56 92 ASN A C 1
ATOM 661 O O . ASN A 1 92 ? 9.206 -9.823 -1.398 1.00 88.56 92 ASN A O 1
ATOM 665 N N . MET A 1 93 ? 8.474 -8.126 -0.120 1.00 86.94 93 MET A N 1
ATOM 666 C CA . MET A 1 93 ? 9.396 -7.121 -0.660 1.00 86.94 93 MET A CA 1
ATOM 667 C C . MET A 1 93 ? 10.870 -7.357 -0.290 1.00 86.94 93 MET A C 1
ATOM 669 O O . MET A 1 93 ? 11.741 -6.703 -0.853 1.00 86.94 93 MET A O 1
ATOM 673 N N . THR A 1 94 ? 11.175 -8.299 0.612 1.00 86.25 94 THR A N 1
ATOM 674 C CA . THR A 1 94 ? 12.565 -8.645 0.978 1.00 86.25 94 THR A CA 1
ATOM 675 C C . THR A 1 94 ? 13.205 -9.667 0.040 1.00 86.25 94 THR A C 1
ATOM 677 O O . THR A 1 94 ? 14.418 -9.864 0.084 1.00 86.25 94 THR A O 1
ATOM 680 N N . ARG A 1 95 ? 12.414 -10.325 -0.820 1.00 88.06 95 ARG A N 1
ATOM 681 C CA . ARG A 1 95 ? 12.899 -11.388 -1.706 1.00 88.06 95 ARG A CA 1
ATOM 682 C C . ARG A 1 95 ? 12.179 -11.351 -3.054 1.00 88.06 95 ARG A C 1
ATOM 684 O O . ARG A 1 95 ? 11.133 -11.972 -3.229 1.00 88.06 95 ARG A O 1
ATOM 691 N N . LEU A 1 96 ? 12.756 -10.609 -3.998 1.00 90.75 96 LEU A N 1
ATOM 692 C CA . LEU A 1 96 ? 12.222 -10.405 -5.346 1.00 90.75 96 LEU A CA 1
ATOM 693 C C . LEU A 1 96 ? 13.168 -11.008 -6.393 1.00 90.75 96 LEU A C 1
ATOM 695 O O . LEU A 1 96 ? 14.260 -10.491 -6.603 1.00 90.75 96 LEU A O 1
ATOM 699 N N . ASP A 1 97 ? 12.721 -12.058 -7.086 1.00 92.31 97 ASP A N 1
ATOM 700 C CA . ASP A 1 97 ? 13.519 -12.720 -8.135 1.00 92.31 97 ASP A CA 1
ATOM 701 C C . ASP A 1 97 ? 13.136 -12.256 -9.549 1.00 92.31 97 ASP A C 1
ATOM 703 O O . ASP A 1 97 ? 13.968 -12.188 -10.454 1.00 92.31 97 ASP A O 1
ATOM 707 N N . LYS A 1 98 ? 11.852 -11.950 -9.763 1.00 91.88 98 LYS A N 1
ATOM 708 C CA . LYS A 1 98 ? 11.305 -11.497 -11.047 1.00 91.88 98 LYS A CA 1
ATOM 709 C C . LYS A 1 98 ? 10.336 -10.351 -10.810 1.00 91.88 98 LYS A C 1
ATOM 711 O O . LYS A 1 98 ? 9.506 -10.414 -9.907 1.00 91.88 98 LYS A O 1
ATOM 716 N N . VAL A 1 99 ? 10.423 -9.331 -11.657 1.00 93.44 99 VAL A N 1
ATOM 717 C CA . VAL A 1 99 ? 9.545 -8.157 -11.630 1.00 93.44 99 VAL A CA 1
ATOM 718 C C . VAL A 1 99 ? 8.976 -7.895 -13.018 1.00 93.44 99 VAL A C 1
ATOM 720 O O . VAL A 1 99 ? 9.604 -8.215 -14.028 1.00 93.44 99 VAL A O 1
ATOM 723 N N . MET A 1 100 ? 7.787 -7.299 -13.065 1.00 92.69 100 MET A N 1
ATOM 724 C CA . MET A 1 100 ? 7.144 -6.860 -14.299 1.00 92.69 100 MET A CA 1
ATOM 725 C C . MET A 1 100 ? 6.9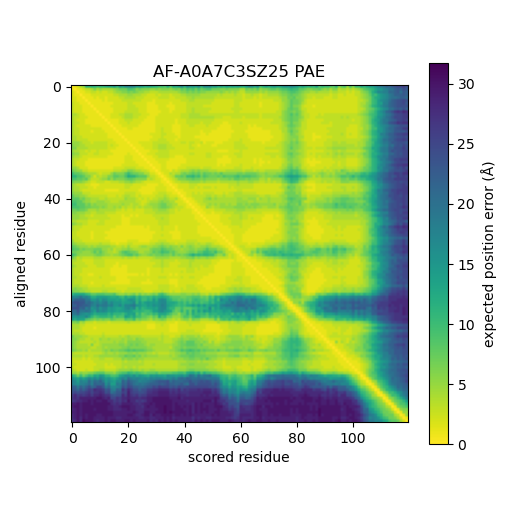36 -5.351 -14.240 1.00 92.69 100 MET A C 1
ATOM 727 O O . MET A 1 100 ? 6.333 -4.842 -13.297 1.00 92.69 100 MET A O 1
ATOM 731 N N . VAL A 1 101 ? 7.423 -4.641 -15.256 1.00 91.62 101 VAL A N 1
ATOM 732 C CA . VAL A 1 101 ? 7.176 -3.206 -15.413 1.00 91.62 101 VAL A CA 1
ATOM 733 C C . VAL A 1 101 ? 5.933 -3.037 -16.272 1.00 91.62 101 VAL A C 1
ATOM 735 O O . VAL A 1 101 ? 5.931 -3.402 -17.446 1.00 91.62 101 VAL A O 1
ATOM 738 N N . VAL A 1 102 ? 4.873 -2.496 -15.676 1.00 89.81 102 VAL A N 1
ATOM 739 C CA . VAL A 1 102 ? 3.619 -2.216 -16.376 1.00 89.81 102 VAL A CA 1
ATOM 740 C C . VAL A 1 102 ? 3.601 -0.747 -16.768 1.00 89.81 102 VAL A C 1
ATOM 742 O O . VAL A 1 102 ? 3.651 0.132 -15.912 1.00 89.81 102 VAL A O 1
ATOM 745 N N . VAL A 1 103 ? 3.528 -0.483 -18.068 1.00 82.62 103 VAL A N 1
ATOM 746 C CA . VAL A 1 103 ? 3.422 0.868 -18.622 1.00 82.62 103 VAL A CA 1
ATOM 747 C C . VAL A 1 103 ? 1.988 1.122 -19.066 1.00 82.62 103 VAL A C 1
ATOM 749 O O . VAL A 1 103 ? 1.477 0.452 -19.961 1.00 82.62 103 VAL A O 1
ATOM 752 N N . SER A 1 104 ? 1.333 2.098 -18.440 1.00 71.12 104 SER A N 1
ATOM 753 C CA . SER A 1 104 ? 0.067 2.624 -18.951 1.00 71.12 104 SER A CA 1
ATOM 754 C C . SER A 1 104 ? 0.349 3.510 -20.165 1.00 71.12 104 SER A C 1
ATOM 756 O O . SER A 1 104 ? 1.291 4.310 -20.117 1.00 71.12 104 SER A O 1
ATOM 758 N N . PRO A 1 105 ? -0.470 3.456 -21.229 1.00 64.12 105 PRO A N 1
ATOM 759 C CA . PRO A 1 105 ? -0.480 4.520 -22.220 1.00 64.12 105 PRO A CA 1
ATOM 760 C C . PRO A 1 105 ? -0.746 5.835 -21.489 1.00 64.12 105 PRO A C 1
ATOM 762 O O . PRO A 1 105 ? -1.641 5.907 -20.641 1.00 64.12 105 PRO A O 1
ATOM 765 N N . ARG A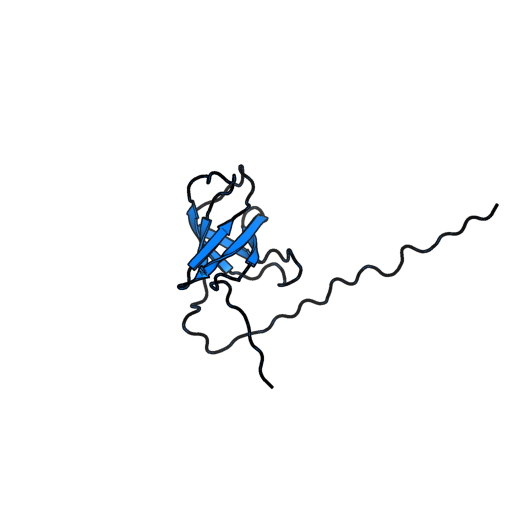 1 106 ? 0.034 6.877 -21.790 1.00 58.97 106 ARG A N 1
ATOM 766 C CA . ARG A 1 106 ? -0.265 8.226 -21.302 1.00 58.97 106 ARG A CA 1
ATOM 767 C C . ARG A 1 106 ? -1.721 8.522 -21.681 1.00 58.97 106 ARG A C 1
ATOM 769 O O . ARG A 1 106 ? -2.052 8.281 -22.843 1.00 58.97 106 ARG A O 1
ATOM 776 N N . PRO A 1 107 ? -2.590 8.998 -20.769 1.00 55.53 107 PRO A N 1
ATOM 777 C CA . PRO A 1 107 ? -3.915 9.432 -21.178 1.00 55.53 107 PRO A CA 1
ATOM 778 C C . PRO A 1 107 ? -3.709 10.485 -22.265 1.00 55.53 107 PRO A C 1
ATOM 780 O O . PRO A 1 107 ? -3.113 11.534 -22.015 1.00 55.53 107 PRO A O 1
ATOM 783 N N . THR A 1 108 ? -4.093 10.151 -23.498 1.00 49.19 108 THR A N 1
ATOM 784 C CA . THR A 1 108 ? -4.083 11.097 -24.606 1.00 49.19 108 THR A CA 1
ATOM 785 C C . THR A 1 108 ? -4.979 12.239 -24.161 1.00 49.19 108 THR A C 1
ATOM 787 O O . THR A 1 108 ? -6.186 12.053 -24.014 1.00 49.19 108 THR A O 1
ATOM 790 N N . SER A 1 109 ? -4.399 13.411 -23.896 1.00 54.00 109 SER A N 1
ATOM 791 C CA . SER A 1 109 ? -5.177 14.644 -23.862 1.00 54.00 109 SER A CA 1
ATOM 792 C C . SER A 1 109 ? -5.959 14.675 -25.170 1.00 54.00 109 SER A C 1
ATOM 794 O O . SER A 1 109 ? -5.337 14.621 -26.235 1.00 54.00 109 SER A O 1
ATOM 796 N N . ALA A 1 110 ? -7.288 14.643 -25.093 1.00 51.78 110 ALA A N 1
ATOM 797 C CA . ALA A 1 110 ? -8.151 14.541 -26.261 1.00 51.78 110 ALA A CA 1
ATOM 798 C C . ALA A 1 110 ? -7.697 15.526 -27.361 1.00 51.78 110 ALA A C 1
ATOM 800 O O . ALA A 1 110 ? -7.445 16.696 -27.055 1.00 51.78 110 ALA A O 1
ATOM 801 N N . PRO A 1 111 ? -7.567 15.098 -28.629 1.00 53.56 111 PRO A N 1
ATOM 802 C CA . PRO A 1 111 ? -7.298 16.026 -29.713 1.00 53.56 111 PRO A CA 1
ATOM 803 C C . PRO A 1 111 ? -8.523 16.931 -29.915 1.00 53.56 111 PRO A C 1
ATOM 805 O O . PRO A 1 111 ? -9.586 16.454 -30.294 1.00 53.56 111 PRO A O 1
ATOM 808 N N . GLY A 1 112 ? -8.353 18.236 -29.687 1.00 54.88 112 GLY A N 1
ATOM 809 C CA . GLY A 1 112 ? -9.190 19.288 -30.269 1.00 54.88 112 GLY A CA 1
ATOM 810 C C . GLY A 1 112 ? -10.515 19.604 -29.567 1.00 54.88 112 GLY A C 1
ATOM 811 O O . GLY A 1 112 ? -11.569 19.131 -29.973 1.00 54.88 112 GLY A O 1
ATOM 812 N N . MET A 1 113 ? -10.500 20.589 -28.664 1.00 52.75 113 MET A N 1
ATOM 813 C CA . MET A 1 113 ? -11.558 21.604 -28.720 1.00 52.75 113 MET A CA 1
ATOM 814 C C . MET A 1 113 ? -11.216 22.522 -29.894 1.00 52.75 113 MET A C 1
ATOM 816 O O . MET A 1 113 ? -10.281 23.321 -29.837 1.00 52.75 113 MET A O 1
ATOM 820 N N . ALA A 1 114 ? -11.922 22.312 -31.002 1.00 49.16 114 ALA A N 1
ATOM 821 C CA . ALA A 1 114 ? -11.833 23.124 -32.199 1.00 49.16 114 ALA A CA 1
ATOM 822 C C . ALA A 1 114 ? -12.084 24.603 -31.864 1.00 49.16 114 ALA A C 1
ATOM 824 O O . ALA A 1 114 ? -13.051 24.946 -31.182 1.00 49.16 114 ALA A O 1
ATOM 825 N N . LYS A 1 115 ? -11.234 25.487 -32.396 1.00 56.31 115 LYS A N 1
ATOM 826 C CA . LYS A 1 115 ? -11.592 26.892 -32.589 1.00 56.31 115 LYS A CA 1
ATOM 827 C C . LYS A 1 115 ? -12.799 26.937 -33.530 1.00 56.31 115 LYS A C 1
ATOM 829 O O . LYS A 1 115 ? -12.638 26.778 -34.736 1.00 56.31 115 LYS A O 1
ATOM 834 N N . GLY A 1 116 ? -13.991 27.139 -32.982 1.00 41.69 116 GLY A N 1
ATOM 835 C CA . GLY A 1 116 ? -15.144 27.604 -33.742 1.00 41.69 116 GLY A CA 1
ATOM 836 C C . GLY A 1 116 ? -15.051 29.119 -33.870 1.00 41.69 116 GLY A C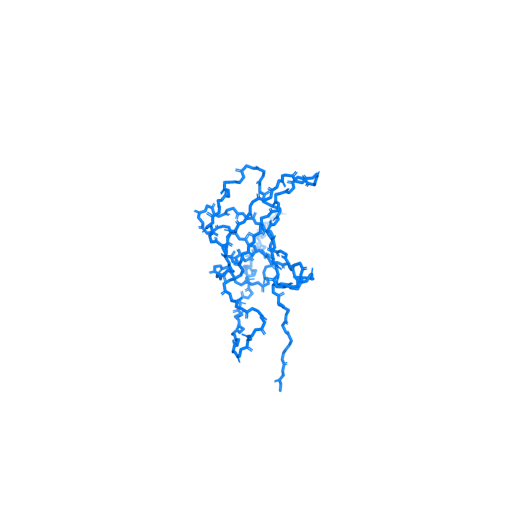 1
ATOM 837 O O . GLY A 1 116 ? -15.172 29.826 -32.873 1.00 41.69 116 GLY A O 1
ATOM 838 N N . GLY A 1 117 ? -14.776 29.613 -35.074 1.00 47.31 117 GLY A N 1
ATOM 839 C CA . GLY A 1 117 ? -14.968 31.021 -35.395 1.00 47.31 117 GLY A CA 1
ATOM 840 C C . GLY A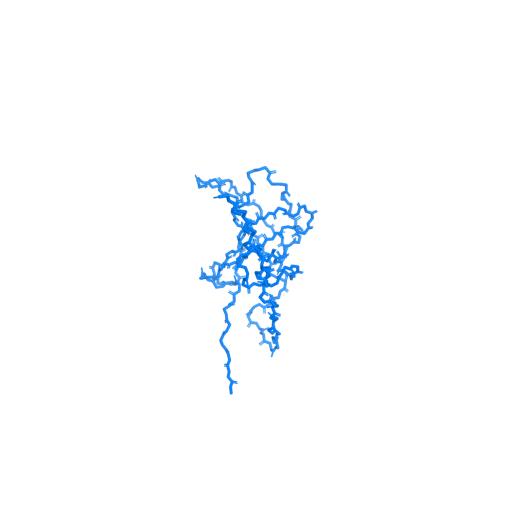 1 117 ? -16.459 31.358 -35.455 1.00 47.31 117 GLY A C 1
ATOM 841 O O . GLY A 1 117 ? -17.265 30.535 -35.879 1.00 47.31 117 GLY A O 1
ATOM 842 N N . SER A 1 118 ? -16.811 32.585 -35.089 1.00 47.06 118 SER A N 1
ATOM 843 C CA . SER A 1 118 ? -17.979 33.265 -35.638 1.00 47.06 118 SER A CA 1
ATOM 844 C C . SER A 1 118 ? -17.543 34.684 -35.938 1.00 47.06 118 SER A C 1
ATOM 846 O O . SER A 1 118 ? -17.194 35.435 -35.030 1.00 47.06 118 SER A O 1
ATOM 848 N N . GLY A 1 119 ? -17.497 35.000 -37.228 1.00 53.66 119 GLY A N 1
ATOM 849 C CA . GLY A 1 119 ? -17.430 36.373 -37.681 1.00 53.66 119 GLY A CA 1
ATOM 850 C C . GLY A 1 119 ? -18.708 37.114 -37.312 1.00 53.66 119 GLY A C 1
ATOM 851 O O . GLY A 1 119 ? -19.794 36.530 -37.321 1.00 53.66 119 GLY A O 1
ATOM 852 N N . ILE A 1 120 ? -18.527 38.388 -36.995 1.00 50.25 120 ILE A N 1
ATOM 853 C CA . ILE A 1 120 ? -19.355 39.517 -37.415 1.00 50.25 120 ILE A CA 1
ATOM 854 C C . ILE A 1 120 ? -18.417 40.714 -37.525 1.00 50.25 120 ILE A C 1
ATOM 856 O O . ILE A 1 120 ? -17.551 40.843 -36.629 1.00 50.25 120 ILE A O 1
#

Solvent-accessible surface area (backbone atoms only — not comparable to full-atom values): 7421 Å² total; per-residue (Å²): 140,85,85,88,82,83,53,66,28,34,63,89,27,74,42,32,23,20,36,69,87,80,61,51,47,31,38,33,31,14,69,34,98,77,36,32,36,34,29,65,36,61,90,82,57,92,77,54,73,68,40,43,32,20,29,51,30,51,92,72,82,47,59,54,71,46,80,48,27,31,30,70,43,79,50,68,77,41,97,86,65,26,41,46,28,38,35,49,60,72,67,63,86,92,68,79,91,79,86,82,88,81,78,67,77,74,81,72,74,76,88,69,88,72,86,76,84,79,91,128